Protein 2G7O (pdb70)

Sequence (68 aa):
AFNQTEFNKLLLECVVKTQSSVAKILGIESLSPHVSGNSKFEYANMVEDIREKVSSEMERFFPKNDDE

Secondary structure (DSSP, 8-state):
---HHHHHHHHHHHHHHHHHHHHHHHHHHHT-GGGTT-GGG-HHHHHHHHHHHHHHHHHHHS-S-TT-

Structure (mmCIF, N/CA/C/O backbone):
data_2G7O
#
_entry.id   2G7O
#
_cell.length_a   51.733
_cell.length_b   51.733
_cell.length_c   49.585
_cell.angle_alpha   90.00
_cell.angle_beta   90.00
_cell.angle_gamma   90.00
#
_symmetry.space_group_name_H-M   'I 4'
#
loop_
_entity.id
_entity.type
_entity.pdbx_description
1 polymer 'Protein traM'
2 water water
#
loop_
_atom_site.group_PDB
_atom_site.id
_atom_site.type_symbol
_atom_site.label_atom_id
_atom_site.label_alt_id
_atom_site.label_comp_id
_atom_site.label_asym_id
_atom_site.label_entity_id
_atom_site.label_seq_id
_atom_site.pdbx_PDB_ins_code
_atom_site.Cartn_x
_atom_site.Cartn_y
_atom_site.Cartn_z
_atom_site.occupancy
_atom_site.B_iso_or_equiv
_atom_site.auth_seq_id
_atom_site.auth_comp_id
_atom_site.auth_asym_id
_atom_site.auth_atom_id
_atom_site.pdbx_PDB_model_num
ATOM 1 N N . ALA A 1 3 ? -13.189 -8.220 25.097 1.00 22.77 60 ALA A N 1
ATOM 2 C CA . ALA A 1 3 ? -11.776 -8.719 25.195 1.00 23.34 60 ALA A CA 1
ATOM 3 C C . ALA A 1 3 ? -10.995 -8.583 23.889 1.00 23.17 60 ALA A C 1
ATOM 4 O O . ALA A 1 3 ? -10.983 -9.511 23.068 1.00 24.41 60 ALA A O 1
ATOM 6 N N . PHE A 1 4 ? -10.350 -7.427 23.701 1.00 22.06 61 PHE A N 1
ATOM 7 C CA . PHE A 1 4 ? -9.626 -7.131 22.465 1.00 21.29 61 PHE A CA 1
ATOM 8 C C . PHE A 1 4 ? -8.312 -7.896 22.372 1.00 21.20 61 PHE A C 1
ATOM 9 O O . PHE A 1 4 ? -7.419 -7.725 23.210 1.00 21.00 61 PHE A O 1
ATOM 17 N N . ASN A 1 5 ? -8.208 -8.722 21.334 1.00 20.58 62 ASN A N 1
ATOM 18 C CA . ASN A 1 5 ? -7.039 -9.554 21.126 1.00 20.07 62 ASN A CA 1
ATOM 19 C C . ASN A 1 5 ? -5.954 -8.787 20.386 1.00 18.36 62 ASN A C 1
ATOM 20 O O . ASN A 1 5 ? -5.859 -8.838 19.157 1.00 17.91 62 ASN A O 1
ATOM 25 N N . GLN A 1 6 ? -5.131 -8.089 21.162 1.00 17.17 63 GLN A N 1
ATOM 26 C CA . GLN A 1 6 ? -4.049 -7.268 20.610 1.00 15.53 63 GLN A CA 1
ATOM 27 C C . GLN A 1 6 ? -3.064 -8.113 19.799 1.00 15.93 63 GLN A C 1
ATOM 28 O O . GLN A 1 6 ? -2.593 -7.673 18.756 1.00 14.67 63 GLN A O 1
ATOM 34 N N . THR A 1 7 ? -2.778 -9.330 20.251 1.00 15.20 64 THR A N 1
ATOM 35 C CA . THR A 1 7 ? -1.831 -10.194 19.551 1.00 15.66 64 THR A CA 1
ATOM 36 C C . THR A 1 7 ? -2.338 -10.553 18.149 1.00 14.12 64 THR A C 1
ATOM 37 O O . THR A 1 7 ? -1.615 -10.423 17.155 1.00 13.70 64 THR A O 1
ATOM 41 N N . GLU A 1 8 ? -3.594 -10.978 18.065 1.00 14.19 65 GLU A N 1
ATOM 42 C CA . GLU A 1 8 ? -4.181 -11.305 16.768 1.00 13.62 65 GLU A CA 1
ATOM 43 C C . GLU A 1 8 ? -4.306 -10.073 15.863 1.00 13.05 65 GLU A C 1
ATOM 44 O O . GLU A 1 8 ? -4.118 -10.162 14.655 1.00 13.64 65 GLU A O 1
ATOM 50 N N . PHE A 1 9 ? -4.597 -8.917 16.465 1.00 13.29 66 PHE A N 1
ATOM 51 C CA . PHE A 1 9 ? -4.648 -7.666 15.702 1.00 12.75 66 PHE A CA 1
ATOM 52 C C . PHE A 1 9 ? -3.265 -7.377 15.122 1.00 13.04 66 PHE A C 1
ATOM 53 O O . PHE A 1 9 ? -3.125 -7.095 13.938 1.00 13.68 66 PHE A O 1
ATOM 61 N N . ASN A 1 10 ? -2.232 -7.475 15.957 1.00 13.16 67 ASN A N 1
ATOM 62 C CA . ASN A 1 10 ? -0.843 -7.279 15.516 1.00 13.57 67 ASN A CA 1
ATOM 63 C C . ASN A 1 10 ? -0.458 -8.229 14.400 1.00 13.55 67 ASN A C 1
ATOM 64 O O . ASN A 1 10 ? 0.254 -7.837 13.483 1.00 13.52 67 ASN A O 1
ATOM 69 N N . LYS A 1 11 ? -0.894 -9.485 14.481 1.00 13.15 68 LYS A N 1
ATOM 70 C CA . LYS A 1 11 ? -0.597 -10.474 13.447 1.00 13.89 68 LYS A CA 1
ATOM 71 C C . LYS A 1 11 ? -1.211 -10.070 12.124 1.00 13.72 68 LYS A C 1
ATOM 72 O O . LYS A 1 11 ? -0.560 -10.159 11.082 1.00 14.29 68 LYS A O 1
ATOM 78 N N . LEU A 1 12 ? -2.477 -9.648 12.146 1.00 13.67 69 LEU A N 1
ATOM 79 C CA . LEU A 1 12 ? -3.136 -9.206 10.911 1.00 14.63 69 LEU A CA 1
ATOM 80 C C . LEU A 1 12 ? -2.458 -7.956 10.353 1.00 14.74 69 LEU A C 1
ATOM 81 O O . LEU A 1 12 ? -2.204 -7.855 9.122 1.00 14.76 69 LEU A O 1
ATOM 86 N N . LEU A 1 13 ? -2.165 -6.995 11.218 1.00 14.55 70 LEU A N 1
ATOM 87 C CA . LEU A 1 13 ? -1.501 -5.759 10.809 1.00 16.07 70 LEU A CA 1
ATOM 88 C C . LEU A 1 13 ? -0.176 -6.068 10.128 1.00 15.52 70 LEU A C 1
ATOM 89 O O . LEU A 1 13 ? 0.119 -5.548 9.029 1.00 16.12 70 LEU A O 1
ATOM 94 N N . LEU A 1 14 ? 0.631 -6.921 10.740 1.00 15.35 71 LEU A N 1
ATOM 95 C CA . LEU A 1 14 ? 1.941 -7.234 10.181 1.00 16.24 71 LEU A CA 1
ATOM 96 C C . LEU A 1 14 ? 1.815 -7.976 8.856 1.00 16.02 71 LEU A C 1
ATOM 97 O O . LEU A 1 14 ? 2.514 -7.637 7.881 1.00 15.75 71 LEU A O 1
ATOM 102 N N . GLU A 1 15 ? 0.941 -8.971 8.785 1.00 15.03 72 GLU A N 1
ATOM 103 C CA . GLU A 1 15 ? 0.771 -9.708 7.538 1.00 15.73 72 GLU A CA 1
ATOM 104 C C . GLU A 1 15 ? 0.388 -8.748 6.427 1.00 15.44 72 GLU A C 1
ATOM 105 O O . GLU A 1 15 ? 0.945 -8.793 5.326 1.00 15.85 72 GLU A O 1
ATOM 111 N N . CYS A 1 16 ? -0.559 -7.863 6.699 1.00 14.58 73 CYS A N 1
ATOM 112 C CA . CYS A 1 16 ? -1.005 -6.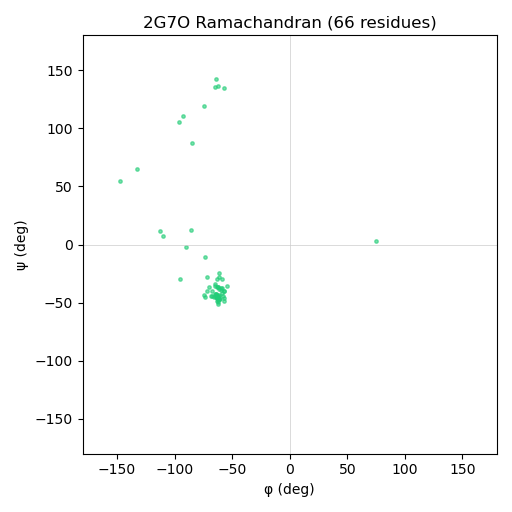919 5.675 1.00 14.95 73 CYS A CA 1
ATOM 113 C C . CYS A 1 16 ? 0.130 -5.993 5.237 1.00 14.81 73 CYS A C 1
ATOM 114 O O . CYS A 1 16 ? 0.374 -5.835 4.036 1.00 16.17 73 CYS A O 1
ATOM 117 N N . VAL A 1 17 ? 0.822 -5.347 6.160 1.00 14.66 74 VAL A N 1
ATOM 118 C CA . VAL A 1 17 ? 1.812 -4.345 5.750 1.00 14.69 74 VAL A CA 1
ATOM 119 C C . VAL A 1 17 ? 3.023 -4.990 5.082 1.00 15.12 74 VAL A C 1
ATOM 120 O O . VAL A 1 17 ? 3.582 -4.428 4.133 1.00 15.12 74 VAL A O 1
ATOM 124 N N . VAL A 1 18 ? 3.455 -6.159 5.545 1.00 14.60 75 VAL A N 1
ATOM 125 C CA . VAL A 1 18 ? 4.582 -6.844 4.914 1.00 14.61 75 VAL A CA 1
ATOM 126 C C . VAL A 1 18 ? 4.180 -7.334 3.519 1.00 14.98 75 VAL A C 1
ATOM 127 O O . VAL A 1 18 ? 4.944 -7.184 2.547 1.00 15.62 75 VAL A O 1
ATOM 131 N N . LYS A 1 19 ? 2.987 -7.917 3.400 1.00 14.93 76 LYS A N 1
ATOM 132 C CA . LYS A 1 19 ? 2.526 -8.408 2.102 1.00 14.78 76 LYS A CA 1
ATOM 133 C C . LYS A 1 19 ? 2.373 -7.243 1.134 1.00 15.14 76 LYS A C 1
ATOM 134 O O . LYS A 1 19 ? 2.753 -7.348 -0.047 1.00 15.67 76 LYS A O 1
ATOM 140 N N . THR A 1 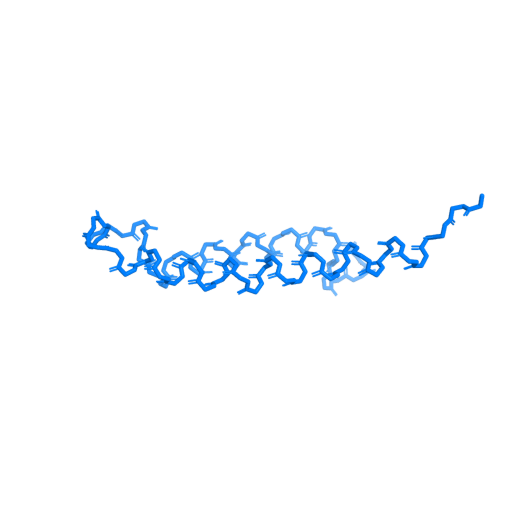20 ? 1.792 -6.139 1.597 1.00 14.74 77 THR A N 1
ATOM 141 C CA . THR A 1 20 ? 1.625 -4.968 0.752 1.00 14.79 77 THR A CA 1
ATOM 142 C C . THR A 1 20 ? 2.957 -4.424 0.304 1.00 15.61 77 THR A C 1
ATOM 143 O O . THR A 1 20 ? 3.129 -4.146 -0.889 1.00 16.51 77 THR A O 1
ATOM 147 N N . GLN A 1 21 ? 3.912 -4.279 1.198 1.00 15.23 78 GLN A N 1
ATOM 148 C CA . GLN A 1 21 ? 5.193 -3.710 0.796 1.00 14.34 78 GLN A CA 1
ATOM 149 C C . GLN A 1 21 ? 5.892 -4.624 -0.229 1.00 15.35 78 GLN A C 1
ATOM 150 O O . GLN A 1 21 ? 6.460 -4.131 -1.224 1.00 15.60 78 GLN A O 1
ATOM 156 N N . SER A 1 22 ? 5.872 -5.931 -0.006 1.00 15.19 79 SER A N 1
ATOM 157 C CA . SER A 1 22 ? 6.524 -6.862 -0.932 1.00 15.19 79 SER A CA 1
ATOM 158 C C . SER A 1 22 ? 5.863 -6.785 -2.316 1.00 15.22 79 SER A C 1
ATOM 159 O O . SER A 1 22 ? 6.542 -6.874 -3.348 1.00 16.65 79 SER A O 1
ATOM 163 N N . SER A 1 23 ? 4.545 -6.604 -2.341 1.00 15.54 80 SER A N 1
ATOM 164 C CA . SER A 1 23 ? 3.784 -6.538 -3.585 1.00 15.34 80 SER A CA 1
ATOM 165 C C . SER A 1 23 ? 4.043 -5.224 -4.279 1.00 15.76 80 SER A C 1
ATOM 166 O O . SER A 1 23 ? 4.243 -5.199 -5.511 1.00 15.97 80 SER A O 1
ATOM 169 N N . VAL A 1 24 ? 4.016 -4.117 -3.533 1.00 15.04 81 VAL A N 1
ATOM 170 C CA . VAL A 1 24 ? 4.261 -2.794 -4.074 1.00 15.58 81 VAL A CA 1
ATOM 171 C C . VAL A 1 24 ? 5.672 -2.686 -4.637 1.00 16.00 81 VAL A C 1
ATOM 172 O O . VAL A 1 24 ? 5.871 -2.022 -5.658 1.00 15.82 81 VAL A O 1
ATOM 176 N N . ALA A 1 25 ? 6.659 -3.312 -4.009 1.00 15.36 82 ALA A N 1
ATOM 177 C CA . ALA A 1 25 ? 8.005 -3.299 -4.558 1.00 14.66 82 ALA A CA 1
ATOM 178 C C . ALA A 1 25 ? 8.034 -3.898 -5.965 1.00 14.60 82 ALA A C 1
ATOM 179 O O . ALA A 1 25 ? 8.767 -3.410 -6.846 1.00 16.07 82 ALA A O 1
ATOM 181 N N . LYS A 1 26 ? 7.238 -4.933 -6.190 1.00 14.47 83 LYS A N 1
ATOM 182 C CA . LYS A 1 26 ? 7.170 -5.538 -7.533 1.00 14.41 83 LYS A CA 1
ATOM 183 C C . LYS A 1 26 ? 6.394 -4.671 -8.510 1.00 15.34 83 LYS A C 1
ATOM 184 O O . LYS A 1 26 ? 6.806 -4.498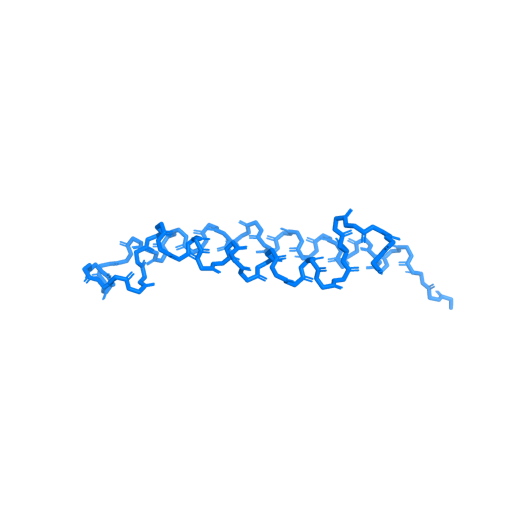 -9.666 1.00 15.35 83 LYS A O 1
ATOM 191 N N . ILE A 1 27 ? 5.264 -4.134 -8.072 1.00 14.82 84 ILE A N 1
ATOM 192 C CA . ILE A 1 27 ? 4.499 -3.216 -8.910 1.00 14.73 84 ILE A CA 1
ATOM 193 C C . ILE A 1 27 ? 5.369 -2.018 -9.324 1.00 14.31 84 ILE A C 1
ATOM 194 O O . ILE A 1 27 ? 5.304 -1.586 -10.483 1.00 15.21 84 ILE A O 1
ATOM 199 N N . LEU A 1 28 ? 6.197 -1.487 -8.436 1.00 14.33 85 LEU A N 1
ATOM 200 C CA . LEU A 1 28 ? 7.078 -0.368 -8.751 1.00 14.11 85 LEU A CA 1
ATOM 201 C C . LEU A 1 28 ? 8.037 -0.772 -9.859 1.00 14.60 85 LEU A C 1
ATOM 202 O O . LEU A 1 28 ? 8.271 -0.007 -10.799 1.00 14.43 85 LEU A O 1
ATOM 207 N N . GLY A 1 29 ? 8.609 -1.966 -9.764 1.00 14.28 86 GLY A N 1
ATOM 208 C CA . GLY A 1 29 ? 9.525 -2.426 -10.806 1.00 14.62 86 GLY A CA 1
ATOM 209 C C . GLY A 1 29 ? 8.810 -2.569 -12.137 1.00 14.16 86 GLY A C 1
ATOM 210 O O . GLY A 1 29 ? 9.346 -2.162 -13.183 1.00 15.06 86 GLY A O 1
ATOM 211 N N . ILE A 1 30 ? 7.618 -3.170 -12.135 1.00 14.05 87 ILE A N 1
ATOM 212 C CA . ILE A 1 30 ? 6.876 -3.321 -13.399 1.00 13.52 87 ILE A CA 1
ATOM 213 C C . ILE A 1 30 ? 6.544 -1.951 -14.003 1.00 13.67 87 ILE A C 1
ATOM 214 O O . ILE A 1 30 ? 6.705 -1.740 -15.214 1.00 14.40 87 ILE A O 1
ATOM 219 N N . GLU A 1 31 ? 6.096 -1.019 -13.170 1.00 13.70 88 GLU A N 1
ATOM 220 C CA . GLU A 1 31 ? 5.727 0.312 -13.650 1.00 14.50 88 GLU A CA 1
ATOM 221 C C . GLU A 1 31 ? 6.924 1.077 -14.210 1.00 13.99 88 GLU A C 1
ATOM 222 O O . GLU A 1 31 ? 6.790 1.860 -15.160 1.00 13.87 88 GLU A O 1
ATOM 228 N N . SER A 1 32 ? 8.098 0.860 -13.625 1.00 13.76 89 SER A N 1
ATOM 229 C CA . SER A 1 32 ? 9.320 1.506 -14.141 1.00 14.39 89 SER A CA 1
ATOM 230 C C . SER A 1 32 ? 9.633 1.092 -15.589 1.00 15.05 89 SER A C 1
ATOM 231 O O . SER A 1 32 ? 10.304 1.843 -16.320 1.00 15.96 89 SER A O 1
ATOM 234 N N . LEU A 1 33 ? 9.141 -0.078 -16.001 1.00 15.83 90 LEU A N 1
ATOM 235 C CA . LEU A 1 33 ? 9.394 -0.628 -17.328 1.00 16.84 90 LEU A CA 1
ATOM 236 C C . LEU A 1 33 ? 8.329 -0.186 -18.322 1.00 16.91 90 LEU A C 1
ATOM 237 O O . LEU A 1 33 ? 8.424 -0.530 -19.519 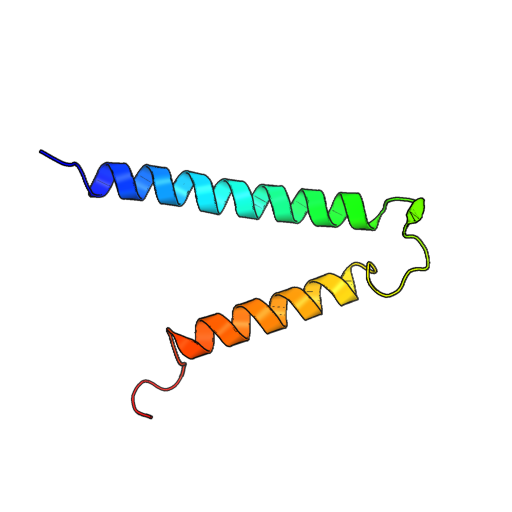1.00 17.53 90 LEU A O 1
ATOM 242 N N . SER A 1 34 ? 7.331 0.574 -17.862 1.00 16.37 91 SER A N 1
ATOM 243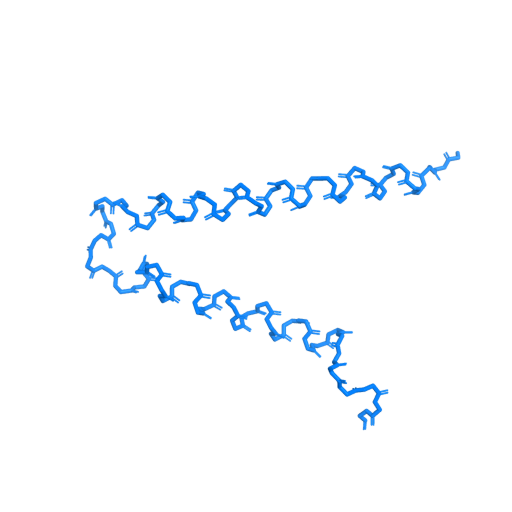 C CA . SER A 1 34 ? 6.245 1.001 -18.735 1.00 16.21 91 SER A CA 1
ATOM 244 C C . SER A 1 34 ? 6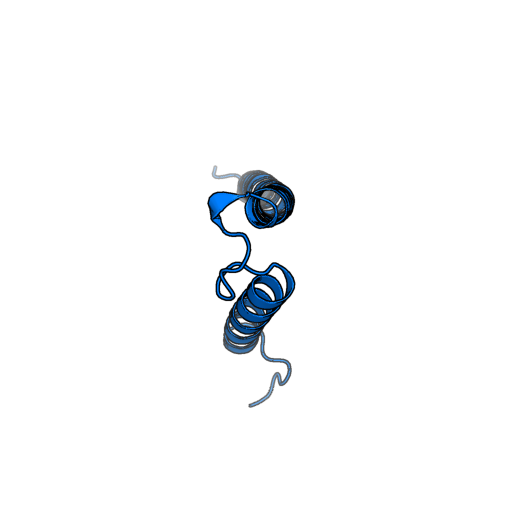.766 1.924 -19.841 1.00 16.29 91 SER A C 1
ATOM 245 O O . SER A 1 34 ? 7.522 2.857 -19.565 1.00 15.25 91 SER A O 1
ATOM 249 N N . PRO A 1 35 ? 6.311 1.707 -21.091 1.00 16.78 92 PRO A N 1
ATOM 250 C CA . PRO A 1 35 ? 6.823 2.562 -22.171 1.00 17.07 92 PRO A CA 1
ATOM 251 C C . PRO A 1 35 ? 6.521 4.060 -22.027 1.00 17.32 92 PRO A C 1
ATOM 252 O O . PRO A 1 35 ? 7.306 4.879 -22.496 1.00 17.02 92 PRO A O 1
ATOM 256 N N . HIS A 1 36 ? 5.434 4.445 -21.359 1.00 18.25 93 HIS A N 1
ATOM 257 C CA . HIS A 1 36 ? 5.137 5.887 -21.260 1.00 18.68 93 HIS A CA 1
ATOM 258 C C . HIS A 1 36 ? 6.035 6.674 -20.298 1.00 19.00 93 HIS A C 1
ATOM 259 O O . HIS A 1 36 ? 6.037 7.913 -20.312 1.00 20.50 93 HIS A O 1
ATOM 266 N N . VAL A 1 37 ? 6.824 5.964 -19.491 1.00 17.44 94 VAL A N 1
ATOM 267 C CA . VAL A 1 37 ? 7.822 6.666 -18.676 1.00 17.33 94 VAL A CA 1
ATOM 268 C C . VAL A 1 37 ? 9.289 6.433 -19.091 1.00 17.89 94 VAL A C 1
ATOM 269 O O . VAL A 1 37 ? 10.207 6.901 -18.439 1.00 15.73 94 VAL A O 1
ATOM 273 N N . SER A 1 38 ? 9.504 5.748 -20.216 1.00 19.76 95 SER A N 1
ATOM 274 C CA . SER A 1 38 ? 10.869 5.649 -20.773 1.00 21.86 95 SER A CA 1
ATOM 275 C C . SER A 1 38 ? 11.428 7.053 -21.016 1.00 22.02 95 SER A C 1
ATOM 276 O O . SER A 1 38 ? 10.717 7.941 -21.512 1.00 22.68 95 SER A O 1
ATOM 279 N N . GLY A 1 39 ? 12.681 7.256 -20.611 1.00 22.82 96 GLY A N 1
ATOM 280 C CA . GLY A 1 39 ? 13.351 8.548 -20.765 1.00 22.59 96 GLY A CA 1
ATOM 281 C C . GLY A 1 39 ? 12.922 9.639 -19.793 1.00 21.91 96 GLY A C 1
ATOM 282 O O . GLY A 1 39 ? 13.374 10.781 -19.891 1.00 22.43 96 GLY A O 1
ATOM 283 N N . ASN A 1 40 ? 12.038 9.297 -18.861 1.00 20.32 97 ASN A N 1
ATOM 284 C CA . ASN A 1 40 ? 11.638 10.224 -17.821 1.00 19.09 97 ASN A CA 1
ATOM 285 C C . ASN A 1 40 ? 12.485 9.934 -16.581 1.00 17.98 97 ASN A C 1
ATOM 286 O O . ASN A 1 40 ? 12.278 8.931 -15.885 1.00 17.03 97 ASN A O 1
ATOM 291 N N . SER A 1 41 ? 13.453 10.803 -16.307 1.00 16.37 98 SER A N 1
ATOM 292 C CA . SER A 1 41 ? 14.415 10.555 -15.247 1.00 15.71 98 SER A CA 1
ATOM 293 C C . SER A 1 41 ? 13.749 10.375 -13.888 1.00 14.43 98 SER A C 1
ATOM 294 O O . SER A 1 41 ? 14.291 9.664 -13.030 1.00 13.42 98 SER A O 1
ATOM 297 N N . LYS A 1 42 ? 12.593 11.015 -13.684 1.00 13.42 99 LYS A N 1
ATOM 298 C CA . LYS A 1 42 ? 11.907 10.982 -12.380 1.00 14.05 99 LYS A CA 1
ATOM 299 C C . LYS A 1 42 ? 11.492 9.546 -12.048 1.00 12.98 99 LYS A C 1
ATOM 300 O O . LYS A 1 42 ? 11.438 9.154 -10.884 1.00 13.72 99 LYS A O 1
ATOM 309 N N . PHE A 1 43 ? 11.225 8.759 -13.085 1.00 11.73 100 PHE A N 1
ATOM 310 C CA . PHE A 1 43 ? 10.706 7.405 -12.899 1.00 11.63 100 PHE A CA 1
ATOM 311 C C . PHE A 1 43 ? 11.679 6.291 -13.308 1.00 12.01 100 PHE A C 1
ATOM 312 O O . PHE A 1 43 ? 11.304 5.112 -13.381 1.00 11.74 100 PHE A O 1
ATOM 320 N N . GLU A 1 44 ? 12.933 6.671 -13.545 1.00 13.12 101 GLU A N 1
ATOM 321 C CA . GLU A 1 44 ? 13.994 5.703 -13.730 1.00 14.17 101 GLU A CA 1
ATOM 322 C C . GLU A 1 44 ? 14.127 4.893 -12.431 1.00 14.53 101 GLU A C 1
ATOM 323 O O . GLU A 1 44 ? 14.104 5.462 -11.324 1.00 14.70 101 GLU A O 1
ATOM 329 N N . TYR A 1 45 ? 14.267 3.582 -12.547 1.00 14.17 102 TYR A N 1
ATOM 330 C CA . TYR A 1 45 ? 14.131 2.729 -11.380 1.00 13.62 102 TYR A CA 1
ATOM 331 C C . TYR A 1 45 ? 15.177 3.039 -10.308 1.00 13.28 102 TYR A C 1
ATOM 332 O O . TYR A 1 45 ? 14.818 3.203 -9.140 1.00 14.05 102 TYR A O 1
ATOM 341 N N . ALA A 1 46 ? 16.445 3.171 -10.684 1.00 13.14 103 ALA A N 1
ATOM 342 C CA . ALA A 1 46 ? 17.482 3.460 -9.689 1.00 12.99 103 ALA A CA 1
ATOM 343 C C . ALA A 1 46 ? 17.217 4.797 -8.986 1.00 13.51 103 ALA A C 1
ATOM 344 O O . ALA A 1 46 ? 17.449 4.924 -7.783 1.00 13.50 103 ALA A O 1
ATOM 346 N N . ASN A 1 47 ? 16.737 5.788 -9.735 1.00 12.20 104 ASN A N 1
ATOM 347 C CA . ASN A 1 47 ? 16.414 7.095 -9.156 1.00 12.25 104 ASN A CA 1
ATOM 348 C C . ASN A 1 47 ? 15.276 6.967 -8.153 1.00 12.60 104 ASN A C 1
ATOM 349 O O . ASN A 1 47 ? 15.348 7.524 -7.048 1.00 13.11 104 ASN A O 1
ATOM 354 N N . MET A 1 48 ? 14.239 6.226 -8.520 1.00 12.71 105 MET A N 1
ATOM 355 C CA . MET A 1 48 ? 13.135 5.996 -7.582 1.00 12.85 105 MET A CA 1
ATOM 356 C C . MET A 1 48 ? 13.585 5.287 -6.302 1.00 13.58 105 MET A C 1
ATOM 357 O O . MET A 1 48 ? 13.197 5.685 -5.188 1.00 14.17 105 MET A O 1
ATOM 362 N N . VAL A 1 49 ? 14.360 4.226 -6.451 1.00 13.66 106 VAL A N 1
ATOM 363 C CA . VAL A 1 49 ? 14.862 3.457 -5.297 1.00 14.27 106 VAL A CA 1
ATOM 364 C C . VAL A 1 49 ? 15.691 4.327 -4.347 1.00 14.12 106 VAL A C 1
ATOM 365 O O . VAL A 1 49 ? 15.544 4.223 -3.126 1.00 15.03 106 VAL A O 1
ATOM 369 N N . GLU A 1 50 ? 16.536 5.187 -4.896 1.00 14.14 107 GLU A N 1
ATOM 370 C CA . GLU A 1 50 ? 17.335 6.075 -4.062 1.00 14.50 107 GLU A CA 1
ATOM 371 C C . GLU A 1 50 ? 16.461 7.054 -3.305 1.00 14.47 107 GLU A C 1
ATOM 372 O O . GLU A 1 50 ? 16.687 7.304 -2.120 1.00 15.06 107 GLU A O 1
ATOM 378 N N . ASP A 1 51 ? 15.461 7.611 -3.972 1.00 13.89 108 ASP A N 1
ATOM 379 C CA . ASP A 1 51 ? 14.562 8.570 -3.335 1.00 15.51 108 ASP A CA 1
ATOM 380 C C . ASP A 1 51 ? 13.791 7.895 -2.202 1.00 15.04 108 ASP A C 1
ATOM 381 O O . ASP A 1 51 ? 13.681 8.442 -1.087 1.00 15.07 108 ASP A O 1
ATOM 386 N N . ILE A 1 52 ? 13.288 6.701 -2.473 1.00 14.55 109 ILE A N 1
ATOM 387 C CA . ILE A 1 52 ? 12.571 5.927 -1.453 1.00 14.18 109 ILE A CA 1
ATOM 388 C C . ILE A 1 52 ? 13.496 5.594 -0.284 1.00 14.46 109 ILE A C 1
ATOM 389 O O . ILE A 1 52 ? 13.109 5.749 0.881 1.00 14.87 109 ILE A O 1
ATOM 394 N N . ARG A 1 53 ? 14.714 5.160 -0.584 1.00 14.49 110 ARG A N 1
ATOM 395 C CA . ARG A 1 53 ? 15.668 4.812 0.461 1.00 14.55 110 ARG A CA 1
ATOM 396 C C . ARG A 1 53 ? 15.913 6.003 1.386 1.00 14.90 110 ARG A C 1
ATOM 397 O O . ARG A 1 53 ? 15.954 5.826 2.600 1.00 14.54 110 ARG A O 1
ATOM 405 N N . GLU A 1 54 ? 16.083 7.198 0.820 1.00 14.53 111 GLU A N 1
ATOM 406 C CA . GLU A 1 54 ? 16.372 8.405 1.614 1.00 15.96 111 GLU A CA 1
ATOM 407 C C . GLU A 1 54 ? 15.197 8.720 2.537 1.00 15.12 111 GLU A C 1
ATOM 408 O O . GLU A 1 54 ? 15.379 9.046 3.714 1.00 15.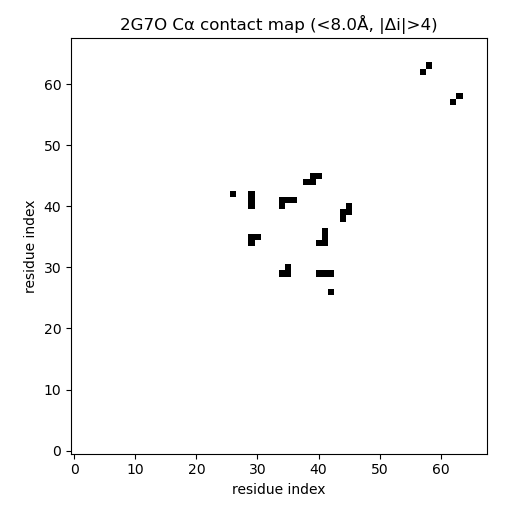16 111 GLU A O 1
ATOM 414 N N . LYS A 1 55 ? 13.991 8.599 2.002 1.00 14.65 112 LYS A N 1
ATOM 415 C CA . LYS A 1 55 ? 12.774 8.865 2.771 1.00 15.11 112 LYS A CA 1
ATOM 416 C C . LYS A 1 55 ? 12.633 7.895 3.952 1.00 14.96 112 LYS A C 1
ATOM 417 O O . LYS A 1 55 ? 12.384 8.301 5.097 1.00 14.81 112 LYS A O 1
ATOM 423 N N . VAL A 1 56 ? 12.781 6.605 3.683 1.00 14.03 113 VAL A N 1
ATOM 424 C CA . VAL A 1 56 ? 12.658 5.591 4.727 1.00 13.98 113 VAL A CA 1
ATOM 425 C C . VAL A 1 56 ? 13.752 5.812 5.788 1.00 14.30 113 VAL A C 1
ATOM 426 O O . VAL A 1 56 ? 13.478 5.795 6.987 1.00 14.44 113 VAL A O 1
ATOM 430 N N . SER A 1 57 ? 14.988 6.025 5.352 1.00 13.08 114 SER A N 1
ATOM 431 C CA . SER A 1 57 ? 16.094 6.221 6.282 1.00 14.20 114 SER A CA 1
ATOM 432 C C . SER A 1 57 ? 15.849 7.434 7.175 1.00 14.10 114 SER A C 1
ATOM 433 O O . SER A 1 57 ? 16.132 7.380 8.379 1.00 14.16 114 SER A O 1
ATOM 437 N N . SER A 1 58 ? 15.297 8.516 6.625 1.00 13.88 115 SER A N 1
ATOM 438 C CA . SER A 1 58 ? 15.144 9.726 7.447 1.00 14.66 115 SER A CA 1
ATOM 439 C C . SER A 1 58 ? 14.046 9.536 8.496 1.00 14.13 115 SER A C 1
ATOM 440 O O . SER A 1 58 ? 14.222 9.918 9.654 1.00 14.14 115 SER A O 1
ATOM 443 N N . GLU A 1 59 ? 12.944 8.884 8.128 1.00 13.07 116 GLU A N 1
ATOM 444 C CA . GLU A 1 59 ? 11.899 8.623 9.101 1.00 13.62 116 GLU A CA 1
ATOM 445 C C . GLU A 1 59 ? 12.361 7.635 10.172 1.00 13.32 116 GLU A C 1
ATOM 446 O O . GLU A 1 59 ? 12.072 7.820 11.377 1.00 13.30 116 GLU A O 1
ATOM 452 N N . MET A 1 60 ? 13.110 6.614 9.767 1.00 13.37 117 MET A N 1
ATOM 453 C CA . MET A 1 60 ? 13.640 5.655 10.736 1.00 14.28 117 MET A CA 1
ATOM 454 C C . MET A 1 60 ? 14.603 6.304 11.729 1.00 14.04 117 MET A C 1
ATOM 455 O O . MET A 1 60 ? 14.605 5.966 12.926 1.00 14.79 117 MET A O 1
ATOM 460 N N . GLU A 1 61 ? 15.382 7.265 11.244 1.00 13.10 118 GLU A N 1
ATOM 461 C CA . GLU A 1 61 ? 16.331 7.961 12.094 1.00 12.99 118 GLU A CA 1
ATOM 462 C C . GLU A 1 61 ? 15.610 8.897 13.064 1.00 13.32 118 GLU A C 1
ATOM 463 O O . GLU A 1 61 ? 16.122 9.177 14.164 1.00 14.00 118 GLU A O 1
ATOM 469 N N . ARG A 1 62 ? 14.431 9.379 12.672 1.00 12.23 119 ARG A N 1
ATOM 470 C CA . ARG A 1 62 ? 13.656 10.233 13.576 1.00 12.43 119 ARG A CA 1
ATOM 471 C C . ARG A 1 62 ? 13.164 9.431 14.768 1.00 12.03 119 ARG A C 1
ATOM 472 O O . ARG A 1 62 ? 13.272 9.906 15.901 1.00 12.67 119 ARG A O 1
ATOM 480 N N . PHE A 1 63 ? 12.645 8.226 14.527 1.00 11.16 120 PHE A N 1
ATOM 481 C CA . PHE A 1 63 ? 12.010 7.446 15.576 1.00 12.28 120 PHE A CA 1
ATOM 482 C C . PHE A 1 63 ? 12.921 6.437 16.251 1.00 12.65 120 PHE A C 1
ATOM 483 O O . PHE A 1 63 ? 12.717 6.137 17.425 1.00 13.67 120 PHE A O 1
ATOM 491 N N . PHE A 1 64 ? 13.910 5.928 15.512 1.00 12.45 121 PHE A N 1
ATOM 492 C CA . PHE A 1 64 ? 14.816 4.893 16.006 1.00 12.49 121 PHE A CA 1
ATOM 493 C C . PHE A 1 64 ? 16.261 5.278 15.688 1.00 12.59 121 PHE A C 1
ATOM 494 O O . PHE A 1 64 ? 16.915 4.602 14.888 1.00 12.66 121 PHE A O 1
ATOM 502 N N . PRO A 1 65 ? 16.747 6.378 16.300 1.00 13.28 122 PRO A N 1
ATOM 503 C CA . PRO A 1 65 ? 18.070 6.874 15.951 1.00 14.23 122 PRO A CA 1
ATOM 504 C C . P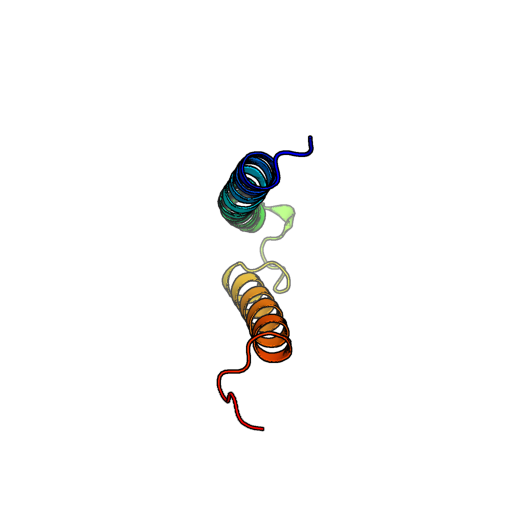RO A 1 65 ? 19.162 5.882 16.312 1.00 14.75 122 PRO A C 1
ATOM 505 O O . PRO A 1 65 ? 19.077 5.198 17.334 1.00 14.51 122 PRO A O 1
ATOM 509 N N . LYS A 1 66 ? 20.164 5.808 15.446 1.00 16.09 123 LYS A N 1
ATOM 510 C CA . LYS A 1 66 ? 21.354 5.005 15.690 1.00 17.44 123 LYS A CA 1
ATOM 511 C C . LYS A 1 66 ? 22.015 5.375 17.018 1.00 17.59 123 LYS A C 1
ATOM 512 O O . LYS A 1 66 ? 22.528 4.502 17.719 1.00 17.84 123 LYS A O 1
ATOM 518 N N . ASN A 1 67 ? 21.979 6.663 17.363 1.00 17.82 124 ASN A N 1
ATOM 519 C CA . ASN A 1 67 ? 22.490 7.156 18.651 1.00 18.71 124 ASN A CA 1
ATOM 520 C C . ASN A 1 67 ? 21.384 7.220 19.710 1.00 19.64 124 ASN A C 1
ATOM 521 O O . ASN A 1 67 ? 20.499 8.064 19.638 1.00 19.99 124 ASN A O 1
ATOM 526 N N . ASP A 1 68 ? 21.466 6.335 20.703 1.00 21.20 125 ASP A N 1
ATOM 527 C CA . ASP A 1 68 ? 20.471 6.245 21.783 1.00 22.80 125 ASP A CA 1
ATOM 528 C C . ASP A 1 68 ? 20.719 7.197 22.969 1.00 23.26 125 ASP A C 1
ATOM 529 O O . ASP A 1 68 ? 20.103 7.048 24.038 1.00 23.50 125 ASP A O 1
ATOM 534 N N . ASP A 1 69 ? 21.622 8.161 22.789 1.00 23.31 126 ASP A N 1
ATOM 535 C CA . ASP A 1 69 ? 21.909 9.152 23.832 1.00 23.61 126 ASP A CA 1
ATOM 536 C C . ASP A 1 69 ? 22.278 10.518 23.245 1.00 23.53 126 ASP A C 1
ATOM 537 O O . ASP A 1 69 ? 23.325 11.086 23.571 1.00 23.69 126 ASP A O 1
ATOM 542 N N . GLU A 1 70 ? 21.400 11.042 22.390 1.00 23.99 127 GLU A N 1
ATOM 543 C CA . GLU A 1 70 ? 21.585 12.369 21.791 1.00 24.62 127 GLU A CA 1
ATOM 544 C C . GLU A 1 70 ? 21.313 13.445 22.845 1.00 24.82 127 GLU A C 1
ATOM 545 O O . GLU A 1 70 ? 22.158 14.300 23.133 1.00 24.26 127 GLU A O 1
#

Solvent-accessible surface area: 6383 Å² total; per-residue (Å²): 158,148,83,95,90,86,103,72,121,112,93,110,108,63,80,88,136,80,110,53,49,74,45,131,96,48,20,124,93,26,154,21,117,147,27,91,92,63,78,150,74,96,105,69,70,24,63,79,96,82,120,86,134,82,51,64,79,96,75,179,128,140,45,192,73,141,127,176

InterPro domains:
  IPR007925 Relaxosome protein TraM [NF010267] (1-127)
  IPR007925 Relaxosome protein TraM [PF05261] (1-124)
  IPR007925 Relaxosome protein TraM [cd14804] (1-122)
  IPR010992 Integration host factor (IHF)-like DNA-binding domain superfamily [SSF47729] (2-56)
  IPR042073 TraM, DNA-binding domain [G3DSA:1.10.10.450] (2-56)

Foldseek 3Di:
DDDPVVVVVVVVVVVVVVVVVVVVVLVVVLPDPVCVPPQCSNPVNVVVVVVVVVVVVCCVPPNPDPDD

B-factor: mean 17.33, std 4.87, range [8.45, 41.99]

Nearest PDB structures (foldseek):
  2g7o-assembly1_A  TM=1.015E+00  e=1.117E-09  Escherichia coli
  2g9e-assembly1_A  TM=9.927E-01  e=1.042E-09  Escherichia coli

CATH classification: 1.10.287.2320

Radius of gyration: 17.16 Å; Cα contacts (8 Å, |Δi|>4): 17; chains: 1; bounding box: 34×24×47 Å

Organism: Escherichia coli (strain K12) (NCBI:txid83333)